Protein AF-A0A1J4XJD0-F1 (afdb_monomer)

Mean predicted aligned error: 12.61 Å

Structure (mmCIF, N/CA/C/O backbone):
data_AF-A0A1J4XJD0-F1
#
_entry.id   AF-A0A1J4XJD0-F1
#
loop_
_atom_site.group_PDB
_atom_site.id
_atom_site.type_symbol
_atom_site.label_atom_id
_atom_site.label_alt_id
_atom_site.label_comp_id
_atom_site.label_asym_id
_atom_site.label_entity_id
_atom_site.label_seq_id
_atom_site.pdbx_PDB_ins_code
_atom_site.Cartn_x
_atom_site.Cartn_y
_atom_site.Cartn_z
_atom_site.occupancy
_atom_site.B_iso_or_equiv
_atom_site.auth_seq_id
_atom_site.auth_comp_id
_atom_site.auth_asym_id
_atom_site.auth_atom_id
_atom_site.pdbx_PDB_model_num
ATOM 1 N N . MET A 1 1 ? -8.592 -2.323 1.076 1.00 85.94 1 MET A N 1
ATOM 2 C CA . MET A 1 1 ? -8.195 -2.347 2.506 1.00 85.94 1 MET A CA 1
ATOM 3 C C . MET A 1 1 ? -7.064 -3.346 2.728 1.00 85.94 1 MET A C 1
ATOM 5 O O . MET A 1 1 ? -6.980 -4.310 1.983 1.00 85.94 1 MET A O 1
ATOM 9 N N . LYS A 1 2 ? -6.177 -3.142 3.712 1.00 86.50 2 LYS A N 1
ATOM 10 C CA . LYS A 1 2 ? -5.148 -4.136 4.066 1.00 86.50 2 LYS A CA 1
ATOM 11 C C . LYS A 1 2 ? -5.603 -5.005 5.237 1.00 86.50 2 LYS A C 1
ATOM 13 O O . LYS A 1 2 ? -5.933 -4.476 6.296 1.00 86.50 2 LYS A O 1
ATOM 18 N N . ILE A 1 3 ? -5.559 -6.321 5.053 1.00 90.06 3 ILE A N 1
ATOM 19 C CA . ILE A 1 3 ? -6.110 -7.291 6.011 1.00 90.06 3 ILE A CA 1
ATOM 20 C C . ILE A 1 3 ? -5.070 -7.676 7.075 1.00 90.06 3 ILE A C 1
ATOM 22 O O . ILE A 1 3 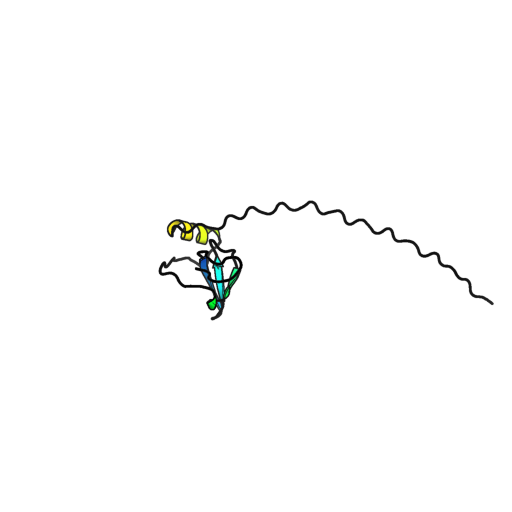? -5.401 -7.817 8.246 1.00 90.06 3 ILE A O 1
ATOM 26 N N . ALA A 1 4 ? -3.792 -7.805 6.693 1.00 83.94 4 ALA A N 1
ATOM 27 C CA . ALA A 1 4 ? -2.765 -8.400 7.554 1.00 83.94 4 ALA A CA 1
ATOM 28 C C . ALA A 1 4 ? -1.538 -7.501 7.816 1.00 83.94 4 ALA A C 1
ATOM 30 O O .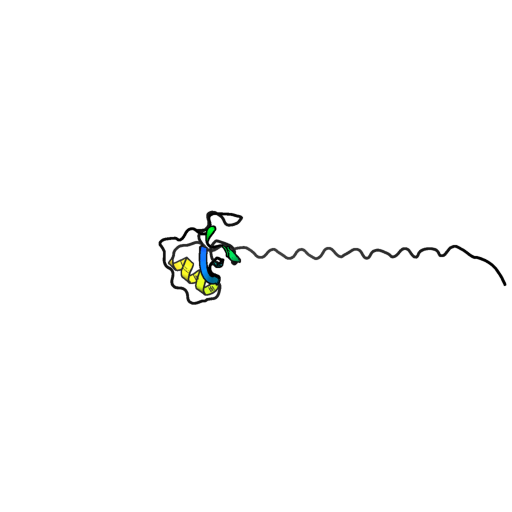 ALA A 1 4 ? -1.062 -6.765 6.942 1.00 83.94 4 ALA A O 1
ATOM 31 N N . GLY A 1 5 ? -0.967 -7.628 9.021 1.00 84.44 5 GLY A N 1
ATOM 32 C CA . GLY A 1 5 ? 0.313 -7.040 9.431 1.00 84.44 5 GLY A CA 1
ATOM 33 C C . GLY A 1 5 ? 0.217 -5.668 10.111 1.00 84.44 5 GLY A C 1
ATOM 34 O O . GL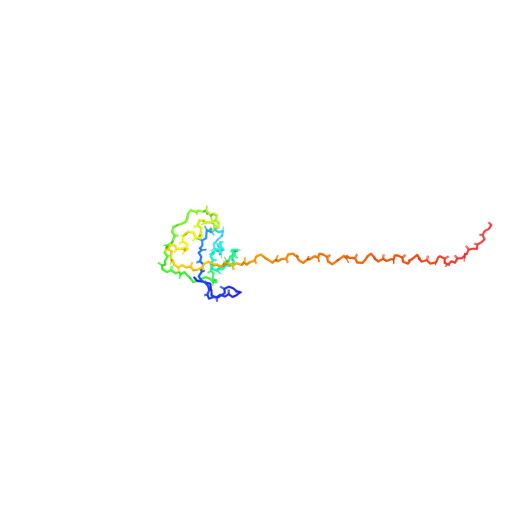Y A 1 5 ? -0.826 -5.257 10.600 1.00 84.44 5 GLY A O 1
ATOM 35 N N . ARG A 1 6 ? 1.338 -4.932 10.137 1.00 84.00 6 ARG A N 1
ATOM 36 C CA . ARG A 1 6 ? 1.481 -3.655 10.873 1.00 84.00 6 ARG A CA 1
ATOM 37 C C . ARG A 1 6 ? 0.476 -2.564 10.487 1.00 84.00 6 ARG A C 1
ATOM 39 O O . ARG A 1 6 ? 0.185 -1.694 11.298 1.00 84.00 6 ARG A O 1
ATOM 46 N N . ASP A 1 7 ? 0.006 -2.587 9.246 1.00 84.81 7 ASP A N 1
ATOM 47 C CA . ASP A 1 7 ? -0.955 -1.613 8.727 1.00 84.81 7 ASP A CA 1
ATOM 48 C C . ASP A 1 7 ? -2.317 -2.271 8.427 1.00 84.81 7 ASP A C 1
ATOM 50 O O . ASP A 1 7 ? -3.041 -1.804 7.550 1.00 84.81 7 ASP A O 1
ATOM 54 N N . ALA A 1 8 ? -2.637 -3.383 9.101 1.00 85.62 8 ALA A N 1
ATOM 55 C CA . ALA A 1 8 ? -3.948 -4.023 9.022 1.00 85.62 8 ALA A CA 1
ATOM 56 C C . ALA A 1 8 ? -5.060 -3.059 9.463 1.00 85.62 8 ALA A C 1
ATOM 58 O O . ALA A 1 8 ? -4.844 -2.190 10.311 1.00 85.62 8 ALA A O 1
ATOM 59 N N . GLY A 1 9 ? -6.243 -3.196 8.868 1.00 85.94 9 GLY A N 1
ATOM 60 C CA . GLY A 1 9 ? -7.394 -2.351 9.186 1.00 85.94 9 GLY A CA 1
ATOM 61 C C . GLY A 1 9 ? -7.380 -0.979 8.506 1.00 85.94 9 GLY A C 1
ATOM 62 O O . GLY A 1 9 ? -8.258 -0.161 8.758 1.00 85.94 9 GLY A O 1
ATOM 63 N N . ARG A 1 10 ? -6.388 -0.693 7.653 1.00 88.12 10 ARG A N 1
ATOM 64 C CA . ARG A 1 10 ? -6.243 0.616 7.005 1.00 88.12 10 ARG A CA 1
ATOM 65 C C . ARG A 1 10 ? -6.583 0.571 5.523 1.00 88.12 10 ARG A C 1
ATOM 67 O O . ARG A 1 10 ? -6.228 -0.367 4.798 1.00 88.12 10 ARG A O 1
ATOM 74 N N . SER A 1 11 ? -7.234 1.634 5.067 1.00 88.31 11 SER A N 1
ATOM 75 C CA . SER A 1 11 ? -7.498 1.881 3.653 1.00 88.31 11 SER A CA 1
ATOM 76 C C . SER A 1 11 ? -6.212 2.289 2.942 1.00 88.31 11 SER A C 1
ATOM 78 O O . SER A 1 11 ? -5.414 3.080 3.441 1.00 88.31 11 SER A O 1
ATOM 80 N N . CYS A 1 12 ? -5.994 1.717 1.771 1.00 87.75 12 CYS A N 1
ATOM 81 C CA . CYS A 1 12 ? -4.836 1.996 0.941 1.00 87.75 12 CYS A CA 1
ATOM 82 C C . CYS A 1 12 ? -5.276 2.061 -0.508 1.00 87.75 12 CYS A C 1
ATOM 84 O O . CYS A 1 12 ? -6.318 1.517 -0.878 1.00 87.75 12 CYS A O 1
ATOM 86 N N . VAL A 1 13 ? -4.462 2.744 -1.292 1.00 88.44 13 VAL A N 1
ATOM 87 C CA . VAL A 1 13 ? -4.654 2.941 -2.716 1.00 88.44 13 VAL A CA 1
ATOM 88 C C . VAL A 1 13 ? -3.456 2.331 -3.432 1.00 88.44 13 VAL A C 1
ATOM 90 O O . VAL A 1 13 ? -2.330 2.382 -2.928 1.00 88.44 13 VAL A O 1
ATOM 93 N N . ILE A 1 14 ? -3.717 1.685 -4.564 1.00 89.06 14 ILE A N 1
ATOM 94 C CA . ILE A 1 14 ? -2.693 1.049 -5.389 1.00 89.06 14 ILE A CA 1
ATOM 95 C C . ILE A 1 14 ? -2.178 2.103 -6.365 1.00 89.06 14 ILE A C 1
ATOM 97 O O . ILE A 1 14 ? -2.956 2.643 -7.140 1.00 89.06 14 ILE A O 1
ATOM 101 N N . THR A 1 15 ? -0.883 2.406 -6.308 1.00 88.25 15 THR A N 1
ATOM 102 C CA . THR A 1 15 ? -0.262 3.411 -7.188 1.00 88.25 15 THR A CA 1
ATOM 103 C C . THR A 1 15 ? 0.304 2.777 -8.449 1.00 88.25 15 THR A C 1
ATOM 105 O O . THR A 1 15 ? 0.216 3.353 -9.523 1.00 88.25 15 THR A O 1
ATOM 108 N N . ARG A 1 16 ? 0.922 1.599 -8.311 1.00 87.31 16 ARG A N 1
ATOM 109 C CA . ARG A 1 16 ? 1.594 0.911 -9.415 1.00 87.31 16 ARG A CA 1
ATOM 110 C C . ARG A 1 16 ? 1.522 -0.597 -9.240 1.00 87.31 16 ARG A C 1
ATOM 112 O O . ARG A 1 16 ? 1.736 -1.106 -8.135 1.00 87.31 16 ARG A O 1
ATOM 119 N N . VAL A 1 17 ? 1.287 -1.301 -10.340 1.00 90.56 17 VAL A N 1
ATOM 120 C CA . VAL A 1 17 ? 1.444 -2.756 -10.427 1.00 90.56 17 VAL A CA 1
ATOM 121 C C . VAL A 1 17 ? 2.910 -3.055 -10.742 1.00 90.56 17 VAL A C 1
ATOM 123 O O . VAL A 1 17 ? 3.471 -2.473 -11.667 1.00 90.56 17 VAL A O 1
ATOM 126 N N . ILE A 1 18 ? 3.557 -3.883 -9.917 1.00 90.50 18 ILE A N 1
ATOM 127 C CA . ILE A 1 18 ? 4.957 -4.280 -10.131 1.00 90.50 18 ILE A CA 1
ATOM 128 C C . ILE A 1 18 ? 4.979 -5.614 -10.873 1.00 90.50 18 ILE A C 1
ATOM 130 O O . ILE A 1 18 ? 5.536 -5.688 -11.958 1.00 90.50 18 ILE A O 1
ATOM 134 N N . ASP A 1 19 ? 4.331 -6.623 -10.285 1.00 93.12 19 ASP A N 1
ATOM 135 C CA . ASP A 1 19 ? 4.257 -7.997 -10.789 1.00 93.12 19 ASP A CA 1
ATOM 136 C C . ASP A 1 19 ? 2.834 -8.546 -10.567 1.00 93.12 19 ASP A C 1
ATOM 138 O O . ASP A 1 19 ? 2.048 -7.952 -9.825 1.00 93.12 19 ASP A O 1
ATOM 142 N N . ASP A 1 20 ? 2.549 -9.752 -11.065 1.00 92.44 20 ASP A N 1
ATOM 143 C CA . ASP A 1 20 ? 1.250 -10.437 -10.909 1.00 92.44 20 ASP A CA 1
ATOM 144 C C . ASP A 1 20 ? 0.804 -10.611 -9.453 1.00 92.44 20 ASP A C 1
ATOM 146 O O . ASP A 1 20 ? -0.382 -10.682 -9.151 1.00 92.44 20 ASP A O 1
ATOM 150 N N . ASN A 1 21 ? 1.765 -10.689 -8.530 1.00 93.38 21 ASN A N 1
ATOM 151 C CA . ASN A 1 21 ? 1.509 -10.906 -7.108 1.00 93.38 21 ASN A CA 1
ATOM 152 C C . ASN A 1 21 ? 1.730 -9.656 -6.255 1.00 93.38 21 ASN A C 1
ATOM 154 O O . ASN A 1 21 ? 1.396 -9.667 -5.066 1.00 93.38 21 ASN A O 1
ATOM 158 N N . PHE A 1 22 ? 2.338 -8.602 -6.805 1.00 93.56 22 PHE A N 1
ATOM 159 C CA . PHE A 1 22 ? 2.854 -7.488 -6.017 1.00 93.56 22 PHE A CA 1
ATOM 160 C C . PHE A 1 22 ? 2.472 -6.129 -6.581 1.00 93.56 22 PHE A C 1
ATOM 162 O O . PHE A 1 22 ? 2.689 -5.815 -7.748 1.00 93.56 22 PHE A O 1
ATOM 169 N N . VAL A 1 23 ? 2.015 -5.272 -5.675 1.00 92.69 23 VAL A N 1
ATOM 170 C CA . VAL A 1 23 ? 1.606 -3.902 -5.971 1.00 92.69 23 VAL A CA 1
ATOM 171 C C . VAL A 1 23 ? 2.261 -2.922 -5.004 1.00 92.69 23 VAL A C 1
ATOM 173 O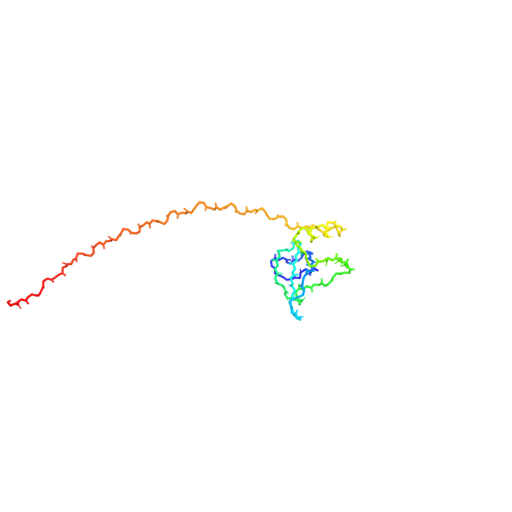 O . VAL A 1 23 ? 2.542 -3.252 -3.846 1.00 92.69 23 VAL A O 1
ATOM 176 N N . THR A 1 24 ? 2.501 -1.701 -5.467 1.00 90.62 24 THR A N 1
ATOM 177 C CA . THR A 1 24 ? 2.900 -0.579 -4.613 1.00 90.62 24 THR A CA 1
ATOM 178 C C . THR A 1 24 ? 1.652 0.061 -4.031 1.00 90.62 24 THR A C 1
ATOM 180 O O . THR A 1 24 ? 0.790 0.534 -4.773 1.00 90.62 24 THR A O 1
ATOM 183 N N . ILE A 1 25 ? 1.565 0.080 -2.702 1.00 89.75 25 ILE A N 1
ATOM 184 C CA . ILE A 1 25 ? 0.465 0.716 -1.970 1.00 89.75 25 ILE A CA 1
ATOM 185 C C . ILE A 1 25 ? 0.918 2.034 -1.349 1.00 89.75 25 ILE A C 1
ATOM 187 O O . ILE A 1 25 ? 2.060 2.130 -0.899 1.00 89.75 25 ILE A O 1
ATOM 191 N N . ALA A 1 26 ? 0.004 2.998 -1.252 1.00 87.38 26 ALA A N 1
ATOM 192 C CA . ALA A 1 26 ? 0.178 4.270 -0.553 1.00 87.38 26 ALA A CA 1
ATOM 193 C C . ALA A 1 26 ? -1.131 4.710 0.146 1.00 87.38 26 ALA A C 1
ATOM 195 O O . ALA A 1 26 ? -2.202 4.144 -0.092 1.00 87.38 26 ALA A O 1
ATOM 196 N N . GLY A 1 27 ? -1.048 5.691 1.057 1.00 85.81 27 GLY A N 1
ATOM 197 C CA . GLY A 1 27 ? -2.206 6.312 1.721 1.00 85.81 27 GLY A CA 1
ATOM 198 C C . GLY A 1 27 ? -2.191 6.249 3.251 1.00 85.81 27 GLY A C 1
ATOM 199 O O . GLY A 1 27 ? -1.300 6.804 3.895 1.00 85.81 27 GLY A O 1
ATOM 200 N N . ALA A 1 28 ? -3.195 5.611 3.867 1.00 85.62 28 ALA A N 1
ATOM 201 C CA . ALA A 1 28 ? -3.241 5.435 5.330 1.00 85.62 28 ALA A CA 1
ATOM 202 C C . ALA A 1 28 ? -2.245 4.364 5.826 1.00 85.62 28 ALA A C 1
ATOM 204 O O . ALA A 1 28 ? -1.881 4.287 7.007 1.00 85.62 28 ALA A O 1
ATOM 205 N N . THR A 1 29 ? -1.797 3.509 4.911 1.00 86.88 29 THR A N 1
ATOM 206 C CA . THR A 1 29 ? -0.685 2.583 5.109 1.00 86.88 29 THR A CA 1
ATOM 207 C C . THR A 1 29 ? 0.624 3.247 4.706 1.00 86.88 29 THR A C 1
ATOM 209 O O . THR A 1 29 ? 0.650 4.091 3.815 1.00 86.88 29 THR A O 1
ATOM 212 N N . ARG A 1 30 ? 1.739 2.805 5.291 1.00 84.50 30 ARG A N 1
ATOM 213 C CA . ARG A 1 30 ? 3.066 3.211 4.807 1.00 84.50 30 ARG A CA 1
ATOM 214 C C . ARG A 1 30 ? 3.266 2.792 3.351 1.00 84.50 30 ARG A C 1
ATOM 216 O O . ARG A 1 30 ? 2.933 1.654 3.013 1.00 84.50 30 ARG A O 1
ATOM 223 N N . SER A 1 31 ? 3.867 3.675 2.558 1.00 87.50 31 SER A N 1
ATOM 224 C CA . SER A 1 31 ? 4.229 3.413 1.166 1.00 87.50 31 SER A CA 1
ATOM 225 C C . SER A 1 31 ? 5.190 2.223 1.083 1.00 87.50 31 SER A C 1
ATOM 227 O O . SER A 1 31 ? 6.285 2.269 1.650 1.00 87.50 31 SER A O 1
ATOM 229 N N . LYS A 1 32 ? 4.761 1.116 0.464 1.00 88.06 32 LYS A N 1
ATOM 230 C CA . LYS A 1 32 ? 5.574 -0.108 0.322 1.00 88.06 32 LYS A CA 1
ATOM 231 C C . LYS A 1 32 ? 5.045 -1.042 -0.759 1.00 88.06 32 LYS A C 1
ATOM 233 O O . LYS A 1 32 ? 3.874 -0.993 -1.124 1.00 88.06 32 LYS A O 1
ATOM 238 N N . ARG A 1 33 ? 5.891 -1.985 -1.169 1.00 92.06 33 ARG A N 1
ATOM 239 C CA . ARG A 1 33 ? 5.481 -3.171 -1.924 1.00 92.06 33 ARG A CA 1
ATOM 240 C C . ARG A 1 33 ? 4.651 -4.099 -1.030 1.00 92.06 33 ARG A C 1
ATOM 242 O O . ARG A 1 33 ? 5.062 -4.437 0.083 1.00 92.06 33 ARG A O 1
ATOM 249 N N . CYS A 1 34 ? 3.478 -4.503 -1.499 1.00 91.62 34 CYS A N 1
ATOM 250 C CA . CYS A 1 34 ? 2.570 -5.413 -0.811 1.00 91.62 34 CYS A CA 1
ATOM 251 C C . CYS A 1 34 ? 2.140 -6.540 -1.748 1.00 91.62 34 CYS A C 1
ATOM 253 O O . CYS A 1 34 ? 1.981 -6.326 -2.944 1.00 91.62 34 CYS A O 1
ATOM 255 N N . ASN A 1 35 ? 1.935 -7.732 -1.188 1.00 93.50 35 ASN A N 1
ATOM 256 C CA . ASN A 1 35 ? 1.305 -8.824 -1.917 1.00 93.50 35 ASN A CA 1
ATOM 257 C C . ASN A 1 35 ? -0.208 -8.565 -2.038 1.00 93.50 35 ASN A C 1
ATOM 259 O O . ASN A 1 35 ? -0.828 -8.119 -1.063 1.00 93.50 35 ASN A O 1
ATOM 263 N N . ILE A 1 36 ? -0.783 -8.858 -3.205 1.00 91.62 36 ILE A N 1
ATOM 264 C CA . ILE A 1 36 ? -2.216 -8.704 -3.504 1.00 91.62 36 ILE A CA 1
ATOM 265 C C . ILE A 1 36 ? -3.076 -9.564 -2.568 1.00 91.62 36 ILE A C 1
ATOM 267 O O . ILE A 1 36 ? -4.121 -9.111 -2.120 1.00 91.62 36 ILE A O 1
ATOM 271 N N . ARG A 1 37 ? -2.595 -10.742 -2.143 1.00 91.44 37 ARG A N 1
ATOM 272 C CA . ARG A 1 37 ? -3.315 -11.646 -1.216 1.00 91.44 37 ARG A CA 1
ATOM 273 C C . ARG A 1 37 ? -3.574 -11.048 0.173 1.00 91.44 37 ARG A C 1
ATOM 275 O O . ARG A 1 37 ? -4.341 -11.605 0.947 1.00 91.44 37 ARG A O 1
ATOM 282 N N . HIS A 1 38 ? -2.911 -9.946 0.526 1.00 90.00 38 HIS A N 1
ATOM 283 C CA . HIS A 1 38 ? -3.124 -9.238 1.796 1.00 90.00 38 HIS A CA 1
ATOM 284 C C . HIS A 1 38 ? -4.023 -8.007 1.658 1.00 90.00 38 HIS A C 1
ATOM 286 O O . HIS A 1 38 ? -4.188 -7.259 2.630 1.00 90.00 38 HIS A O 1
ATOM 292 N N . LEU A 1 39 ? -4.536 -7.763 0.455 1.00 89.94 39 LEU A N 1
ATOM 293 C CA . LEU A 1 39 ? -5.395 -6.643 0.132 1.00 89.94 39 LEU A CA 1
ATOM 294 C C . LEU A 1 39 ? -6.798 -7.160 -0.170 1.00 89.94 39 LEU A C 1
ATOM 296 O O . LEU A 1 39 ? -6.980 -8.141 -0.878 1.00 89.94 39 LEU A O 1
ATOM 300 N N . GLU A 1 40 ? -7.781 -6.452 0.357 1.00 89.19 40 GLU A N 1
ATOM 301 C CA . GLU A 1 40 ? -9.182 -6.592 -0.003 1.00 89.19 40 GLU A CA 1
ATOM 302 C C . GLU A 1 40 ? -9.542 -5.438 -0.946 1.00 89.19 40 GLU A C 1
ATOM 304 O O . GLU A 1 40 ? -9.431 -4.272 -0.537 1.00 89.19 40 GLU A O 1
ATOM 309 N N . PRO A 1 41 ? -9.910 -5.703 -2.208 1.00 87.81 41 PRO A N 1
ATOM 310 C CA . PRO A 1 41 ? -10.368 -4.665 -3.123 1.00 87.81 41 PRO A CA 1
ATOM 311 C C . PRO A 1 41 ? -11.592 -3.942 -2.555 1.00 87.81 41 PRO A C 1
ATOM 313 O O . PRO A 1 41 ? -12.399 -4.515 -1.832 1.00 87.81 41 PRO A O 1
ATOM 316 N N . THR A 1 42 ? -11.733 -2.657 -2.852 1.00 86.94 42 THR A N 1
ATOM 317 C CA . THR A 1 42 ? -12.863 -1.844 -2.381 1.00 86.94 42 THR A CA 1
ATOM 318 C C . THR A 1 42 ? -13.605 -1.307 -3.600 1.00 86.94 42 THR A C 1
ATOM 320 O O . THR A 1 42 ? -12.975 -1.039 -4.614 1.00 86.94 42 THR A O 1
ATOM 323 N N . ALA A 1 43 ? -14.923 -1.110 -3.512 1.00 85.56 43 ALA A N 1
ATOM 324 C CA . ALA A 1 43 ? -15.753 -0.665 -4.643 1.00 85.56 43 ALA A CA 1
ATOM 325 C C . ALA A 1 43 ? -15.470 0.775 -5.132 1.00 85.56 43 ALA A C 1
ATOM 327 O O . ALA A 1 43 ? -16.087 1.244 -6.082 1.00 85.56 43 ALA A O 1
ATOM 328 N N . LYS A 1 44 ? -14.557 1.500 -4.475 1.00 83.44 44 LYS A N 1
ATOM 329 C CA . LYS A 1 44 ? -14.166 2.860 -4.852 1.00 83.44 44 LYS A CA 1
ATOM 330 C C . LYS A 1 44 ? -13.030 2.795 -5.868 1.00 83.44 44 LYS A C 1
ATOM 332 O O . LYS A 1 44 ? -11.922 2.392 -5.518 1.00 83.44 44 LYS A O 1
ATOM 337 N N . ILE A 1 45 ? -13.307 3.234 -7.088 1.00 81.50 45 ILE A N 1
ATOM 338 C CA . ILE A 1 45 ? -12.297 3.435 -8.126 1.00 81.50 45 ILE A CA 1
ATOM 339 C C . ILE A 1 45 ? -11.779 4.863 -7.988 1.00 81.50 45 ILE A C 1
ATOM 341 O O . ILE A 1 45 ? -12.558 5.807 -7.855 1.00 81.50 45 ILE A O 1
ATOM 345 N N . VAL A 1 46 ? -10.461 5.008 -7.955 1.00 79.81 46 VAL A N 1
ATOM 346 C CA . VAL A 1 46 ? -9.790 6.302 -7.890 1.00 79.81 46 VAL A CA 1
ATOM 347 C C . VAL A 1 46 ? -8.812 6.332 -9.050 1.00 79.81 46 VAL A C 1
ATOM 349 O O . VAL A 1 46 ? -7.869 5.544 -9.059 1.00 79.81 46 VAL A O 1
ATOM 352 N N . ASP A 1 47 ? -9.051 7.218 -10.012 1.00 77.38 47 ASP A N 1
ATOM 353 C CA . ASP A 1 47 ? -8.129 7.422 -11.124 1.00 77.38 47 ASP A CA 1
ATOM 354 C C . ASP A 1 47 ? -6.941 8.257 -10.661 1.00 77.38 47 ASP A C 1
ATOM 356 O O . ASP A 1 47 ? -7.082 9.363 -10.130 1.00 77.38 47 ASP A O 1
ATOM 360 N N . ILE A 1 48 ? -5.753 7.697 -10.850 1.00 78.50 48 ILE A N 1
ATOM 361 C CA . ILE A 1 48 ? -4.482 8.297 -10.466 1.00 78.50 48 ILE A CA 1
ATOM 362 C C . ILE A 1 48 ? -3.526 8.035 -11.611 1.00 78.50 48 ILE A C 1
ATOM 364 O O . ILE A 1 48 ? -3.339 6.890 -12.021 1.00 78.50 48 ILE A O 1
ATOM 368 N N . ASN A 1 49 ? -2.894 9.094 -12.098 1.00 73.06 49 ASN A N 1
ATOM 369 C CA . ASN A 1 49 ? -1.716 8.937 -12.937 1.00 73.06 49 ASN A CA 1
ATOM 370 C C . ASN A 1 49 ? -0.578 8.417 -12.049 1.00 73.06 49 ASN A C 1
ATOM 372 O O . ASN A 1 49 ? -0.533 8.778 -10.871 1.00 73.06 49 ASN A O 1
ATOM 376 N N . GLU A 1 50 ? 0.307 7.560 -12.577 1.00 66.56 50 GLU A N 1
ATOM 377 C CA . GLU A 1 50 ? 1.478 7.051 -11.844 1.00 66.56 50 GLU A CA 1
ATOM 378 C C . GLU A 1 50 ? 2.251 8.232 -11.248 1.00 66.56 50 GLU A C 1
ATOM 380 O O . GLU A 1 50 ? 2.939 8.970 -11.950 1.00 66.56 50 GLU A O 1
ATOM 385 N N . GLY A 1 51 ? 2.054 8.470 -9.956 1.00 66.50 51 GLY A N 1
ATOM 386 C CA . GLY A 1 51 ? 2.169 9.826 -9.447 1.00 66.50 51 GLY A CA 1
ATOM 387 C C . GLY A 1 51 ? 2.610 9.872 -8.006 1.00 66.50 51 GLY A C 1
ATOM 388 O O . GLY A 1 51 ? 2.337 8.977 -7.204 1.00 66.50 51 GLY A O 1
ATOM 389 N N . SER A 1 52 ? 3.350 10.936 -7.730 1.00 70.50 52 SER A N 1
ATOM 390 C CA . SER A 1 52 ? 4.013 11.264 -6.478 1.00 70.50 52 SER A CA 1
ATOM 391 C C . SER A 1 52 ? 3.082 11.180 -5.258 1.00 70.50 52 SER A C 1
ATOM 393 O O . SER A 1 52 ? 1.857 11.193 -5.372 1.00 70.50 52 SER A O 1
ATOM 395 N N . GLU A 1 53 ? 3.644 11.152 -4.043 1.00 74.12 53 GLU A N 1
ATOM 396 C CA . GLU A 1 53 ? 2.829 11.142 -2.812 1.00 74.12 53 GLU A CA 1
ATOM 397 C C . GLU A 1 53 ? 1.834 12.318 -2.727 1.00 74.12 53 GLU A C 1
ATOM 399 O O . GLU A 1 53 ? 0.811 12.195 -2.052 1.00 74.12 53 GLU A O 1
ATOM 404 N N . ALA A 1 54 ? 2.101 13.434 -3.417 1.00 79.12 54 ALA A N 1
ATOM 405 C CA . ALA A 1 54 ? 1.202 14.583 -3.482 1.00 79.12 54 ALA A CA 1
ATOM 406 C C . ALA A 1 54 ? -0.092 14.270 -4.254 1.00 79.12 54 ALA A C 1
ATOM 408 O O . ALA A 1 54 ? -1.181 14.604 -3.785 1.00 79.12 54 ALA A O 1
ATOM 409 N N . ASP A 1 55 ? 0.016 13.570 -5.383 1.00 81.00 55 ASP A N 1
ATOM 410 C CA . ASP A 1 55 ? -1.128 13.211 -6.228 1.00 81.00 55 ASP A CA 1
ATOM 411 C C . ASP A 1 55 ? -2.025 12.196 -5.517 1.00 81.00 55 ASP A C 1
ATOM 413 O O . ASP A 1 55 ? -3.247 12.345 -5.457 1.00 81.00 55 ASP A O 1
ATOM 417 N N . VAL A 1 56 ? -1.398 11.206 -4.874 1.00 80.19 56 VAL A N 1
ATOM 418 C CA . VAL A 1 56 ? -2.095 10.210 -4.052 1.00 80.19 56 VAL A CA 1
ATOM 419 C C . VAL A 1 56 ? -2.843 10.879 -2.900 1.00 80.19 56 VAL A C 1
ATOM 421 O O . VAL A 1 56 ? -3.964 10.485 -2.582 1.00 80.19 56 VAL A O 1
ATOM 424 N N . ARG A 1 57 ? -2.255 11.908 -2.278 1.00 80.25 57 ARG A N 1
ATOM 425 C CA . ARG A 1 57 ? -2.904 12.661 -1.201 1.00 80.25 57 ARG A CA 1
ATOM 426 C C . ARG A 1 57 ? -4.152 13.390 -1.695 1.00 80.25 57 ARG A C 1
ATOM 428 O O . ARG A 1 57 ? -5.208 13.231 -1.095 1.00 80.25 57 ARG A O 1
ATOM 435 N N . ALA A 1 58 ? -4.052 14.112 -2.810 1.00 81.25 58 ALA A N 1
ATOM 436 C CA . ALA A 1 58 ? -5.193 14.811 -3.396 1.00 81.25 58 ALA A CA 1
ATOM 437 C C . ALA A 1 58 ? -6.323 13.843 -3.791 1.00 81.25 58 ALA A C 1
ATOM 439 O O . ALA A 1 58 ? -7.501 14.125 -3.573 1.00 81.25 58 ALA A O 1
ATOM 440 N N . ALA A 1 59 ? -5.969 12.677 -4.336 1.00 80.56 59 ALA A N 1
ATOM 441 C CA . ALA A 1 59 ? -6.926 11.642 -4.707 1.00 80.56 59 ALA A CA 1
ATOM 442 C C . ALA A 1 59 ? -7.623 11.016 -3.479 1.00 80.56 59 ALA A C 1
ATOM 444 O O . ALA A 1 59 ? -8.835 10.795 -3.486 1.00 80.56 59 ALA A O 1
ATOM 445 N N . LEU A 1 60 ? -6.877 10.784 -2.395 1.00 80.31 60 LEU A N 1
ATOM 446 C CA . LEU A 1 60 ? -7.413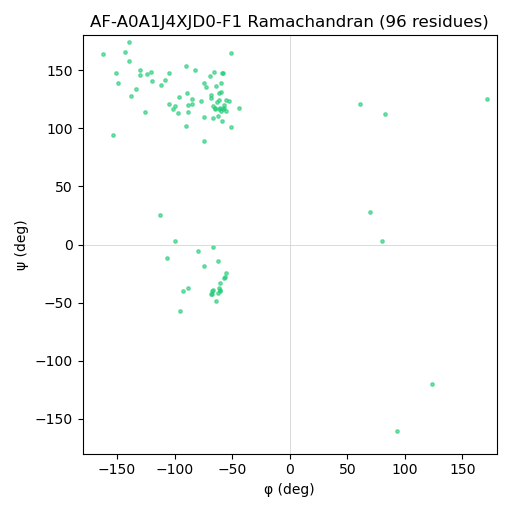 10.288 -1.124 1.00 80.31 60 LEU A CA 1
ATOM 447 C C . LEU A 1 60 ? -8.334 11.297 -0.434 1.00 80.31 60 LEU A C 1
ATOM 449 O O . LEU A 1 60 ? -9.370 10.891 0.094 1.00 80.31 60 LEU A O 1
ATOM 453 N N . ASP A 1 61 ? -7.992 12.586 -0.479 1.00 80.38 61 ASP A N 1
ATOM 454 C CA . ASP A 1 61 ? -8.817 13.657 0.086 1.00 80.38 61 ASP A CA 1
ATOM 455 C C . ASP A 1 61 ? -10.177 13.724 -0.629 1.00 80.38 61 ASP A C 1
ATOM 457 O O . ASP A 1 61 ? -11.216 13.780 0.029 1.00 80.38 61 ASP A O 1
ATOM 461 N N . ARG A 1 62 ? -10.201 13.587 -1.965 1.00 80.31 62 ARG A N 1
ATOM 462 C CA . ARG A 1 62 ? -11.452 13.471 -2.745 1.00 80.31 62 ARG A CA 1
ATOM 463 C C . ARG A 1 62 ? -12.271 12.236 -2.365 1.00 80.31 62 ARG A C 1
ATOM 465 O O . ARG A 1 62 ? -13.496 12.294 -2.334 1.00 80.31 62 ARG A O 1
ATOM 472 N N . ALA A 1 63 ? -11.607 11.120 -2.069 1.00 75.94 63 ALA A N 1
ATOM 473 C CA . ALA A 1 63 ? -12.258 9.874 -1.664 1.00 75.94 63 ALA A CA 1
ATOM 474 C C . ALA A 1 63 ? -12.697 9.851 -0.182 1.00 75.94 63 ALA A C 1
ATOM 476 O O . ALA A 1 63 ? -13.341 8.880 0.249 1.00 75.94 63 ALA A O 1
ATOM 477 N N . GLY A 1 64 ? -12.342 10.887 0.592 1.00 74.44 64 GLY A N 1
ATOM 478 C CA . GLY A 1 64 ? -12.613 11.006 2.024 1.00 74.44 64 GLY A CA 1
ATOM 479 C C . GLY A 1 64 ? -11.807 10.028 2.886 1.00 74.44 64 GLY A C 1
ATOM 480 O O . GLY A 1 64 ? -12.282 9.595 3.934 1.00 74.44 64 GLY A O 1
ATOM 481 N N . ILE A 1 65 ? -10.621 9.611 2.434 1.00 76.94 65 ILE A N 1
ATOM 482 C CA . ILE A 1 65 ? -9.785 8.623 3.126 1.00 76.94 65 ILE A CA 1
ATOM 483 C C . ILE A 1 65 ? -8.603 9.333 3.795 1.00 76.94 65 ILE A C 1
ATOM 485 O O . ILE A 1 65 ? -7.768 9.935 3.129 1.00 76.94 65 ILE A O 1
ATOM 489 N N . ALA A 1 66 ? -8.482 9.210 5.119 1.00 70.44 66 ALA A N 1
ATOM 490 C CA . ALA A 1 66 ? -7.412 9.859 5.876 1.00 70.44 66 ALA A CA 1
ATOM 491 C C . ALA A 1 66 ? -6.021 9.260 5.577 1.00 70.44 66 ALA A C 1
ATOM 493 O O . ALA A 1 66 ? -5.799 8.058 5.734 1.00 70.44 66 ALA A O 1
ATOM 494 N N . MET A 1 67 ? -5.059 10.109 5.204 1.00 71.25 67 MET A N 1
ATOM 495 C CA . MET A 1 67 ? -3.660 9.721 4.977 1.00 71.25 67 MET A CA 1
ATOM 496 C C . MET A 1 67 ? -2.860 9.650 6.291 1.00 71.25 67 MET A C 1
ATOM 498 O O . MET A 1 67 ? -3.111 10.395 7.242 1.00 71.25 67 MET A O 1
ATOM 502 N N . LEU A 1 68 ? -1.843 8.782 6.351 1.00 71.88 68 LEU A N 1
ATOM 503 C CA . LEU A 1 68 ? -0.981 8.662 7.527 1.00 71.88 68 LEU A CA 1
ATOM 504 C C . LEU A 1 68 ? 0.003 9.837 7.629 1.00 71.88 68 LEU A C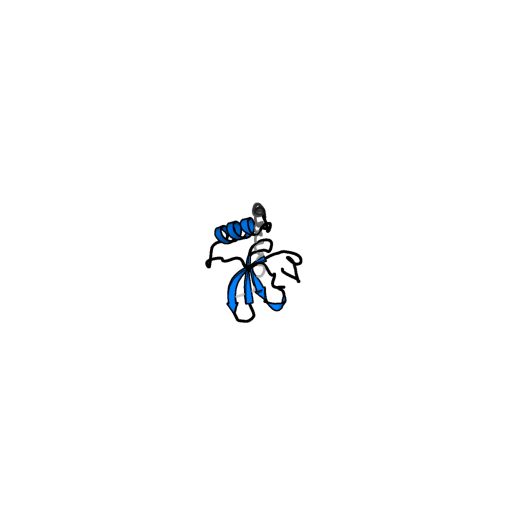 1
ATOM 506 O O . LEU A 1 68 ? 0.983 9.900 6.893 1.00 71.88 68 LEU A O 1
ATOM 510 N N . SER A 1 69 ? -0.186 10.719 8.610 1.00 66.44 69 SER A N 1
ATOM 511 C CA . SER A 1 69 ? 0.807 11.745 8.953 1.00 66.44 69 SER A CA 1
ATOM 512 C C . SER A 1 69 ? 1.776 11.213 10.012 1.00 66.44 69 SER A C 1
ATOM 514 O O . SER A 1 69 ? 1.441 11.118 11.193 1.00 66.44 69 SER A O 1
ATOM 516 N N . THR A 1 70 ? 2.984 10.814 9.601 1.00 65.81 70 THR A N 1
ATOM 517 C CA . THR A 1 70 ? 4.050 10.427 10.542 1.00 65.81 70 THR A CA 1
ATOM 518 C C . THR A 1 70 ? 5.019 11.589 10.724 1.00 65.81 70 THR A C 1
ATOM 520 O O . THR A 1 70 ? 5.679 12.000 9.775 1.00 65.81 70 THR A O 1
ATOM 523 N N . LYS A 1 71 ? 5.155 12.097 11.957 1.00 69.56 71 LYS A N 1
ATOM 524 C CA . LYS A 1 71 ? 6.185 13.096 12.283 1.00 69.56 71 LYS A CA 1
ATOM 525 C C . LYS A 1 71 ? 7.583 12.481 12.093 1.00 69.56 71 LYS A C 1
ATOM 527 O O . LYS A 1 71 ? 7.802 11.350 12.543 1.00 69.56 71 LYS A O 1
ATOM 532 N N . PRO A 1 72 ? 8.545 13.193 11.478 1.00 72.75 72 PRO A N 1
ATOM 533 C CA . PRO A 1 72 ? 9.904 12.687 11.331 1.00 72.75 72 PRO A 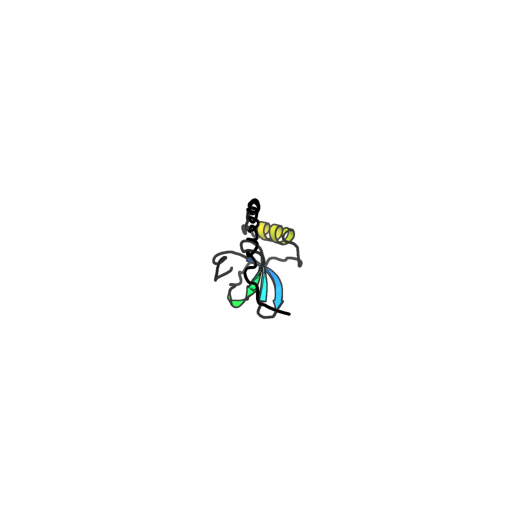CA 1
ATOM 534 C C . PRO A 1 72 ? 10.511 12.421 12.713 1.00 72.75 72 PRO A C 1
ATOM 536 O O . PRO A 1 72 ? 10.437 13.261 13.615 1.00 72.75 72 PRO A O 1
ATOM 539 N N . ARG A 1 73 ? 11.113 11.239 12.905 1.00 68.69 73 ARG A N 1
ATOM 540 C CA . ARG A 1 73 ? 11.840 10.948 14.150 1.00 68.69 73 ARG A CA 1
ATOM 541 C C . ARG A 1 73 ? 13.017 11.916 14.246 1.00 68.69 73 ARG A C 1
ATOM 543 O O . ARG A 1 73 ? 13.866 11.939 13.356 1.00 68.69 73 ARG A O 1
ATOM 550 N N . ARG A 1 74 ? 13.082 12.695 15.332 1.00 76.12 74 ARG A N 1
ATOM 551 C CA . ARG A 1 74 ? 14.255 13.524 15.644 1.00 76.12 74 ARG A CA 1
ATOM 552 C C . ARG A 1 74 ? 15.487 12.617 15.679 1.00 76.12 74 ARG A C 1
ATOM 554 O O . ARG A 1 74 ? 15.488 11.616 16.397 1.00 76.12 74 ARG A O 1
ATOM 561 N N . LYS A 1 75 ? 16.512 12.944 14.884 1.00 67.69 75 LYS A N 1
ATOM 562 C CA . LYS A 1 75 ? 17.790 12.223 14.902 1.00 67.69 75 LYS A CA 1
ATOM 563 C C . LYS A 1 75 ? 18.372 12.356 16.310 1.00 67.69 75 LYS A C 1
ATOM 565 O O . LYS A 1 75 ? 18.625 13.468 16.767 1.00 67.69 75 LYS A O 1
ATOM 570 N N . SER A 1 76 ? 18.541 11.237 17.010 1.00 67.69 76 SER A N 1
ATOM 571 C CA . SER A 1 76 ? 19.254 11.221 18.286 1.00 67.69 76 SER A CA 1
ATOM 572 C C . SER A 1 76 ? 20.685 11.688 18.038 1.00 67.69 76 SER A C 1
ATOM 574 O O . SER A 1 76 ? 21.329 11.171 17.122 1.00 67.69 76 SER A O 1
ATOM 576 N N . GLN A 1 77 ? 21.183 12.639 18.831 1.00 71.88 77 GLN A N 1
ATOM 577 C CA . GLN A 1 77 ? 22.591 13.028 18.772 1.00 71.88 77 GLN A CA 1
ATOM 578 C C . GLN A 1 77 ? 23.450 11.768 18.918 1.00 71.88 77 GLN A C 1
ATOM 580 O O . GLN A 1 77 ? 23.261 10.977 19.845 1.00 71.88 77 GLN A O 1
ATOM 585 N N . VAL A 1 78 ? 24.324 11.533 17.938 1.00 67.94 78 VAL A N 1
ATOM 586 C CA . VAL A 1 78 ? 25.161 10.335 17.854 1.00 67.94 78 VAL A CA 1
ATOM 587 C C . VAL A 1 78 ? 25.943 10.216 19.158 1.00 67.94 78 VAL A C 1
ATOM 589 O O . VAL A 1 78 ? 26.769 11.071 19.473 1.00 67.94 78 VAL A O 1
ATOM 592 N N . ARG A 1 79 ? 25.676 9.163 19.936 1.00 63.16 79 ARG A N 1
ATOM 593 C CA . ARG A 1 79 ? 26.444 8.847 21.142 1.00 63.16 79 ARG A CA 1
ATOM 594 C C . ARG A 1 79 ? 27.893 8.649 20.694 1.00 63.16 79 ARG A C 1
ATOM 596 O O . ARG A 1 79 ? 28.184 7.657 20.028 1.00 63.16 79 ARG A O 1
ATOM 603 N N . ARG A 1 80 ? 28.772 9.621 20.984 1.00 66.25 80 ARG A N 1
ATOM 604 C CA . ARG A 1 80 ? 30.207 9.569 20.650 1.00 66.25 80 ARG A CA 1
ATOM 605 C C . ARG A 1 80 ? 30.729 8.173 20.994 1.00 66.25 80 ARG A C 1
ATOM 607 O O . ARG A 1 80 ? 30.674 7.770 22.158 1.00 66.25 80 ARG A O 1
ATOM 614 N N . LYS A 1 81 ? 31.197 7.419 19.991 1.00 62.94 81 LYS A N 1
ATOM 615 C CA . LYS A 1 81 ? 31.907 6.158 20.237 1.00 62.94 81 LYS A CA 1
ATOM 616 C C . LYS A 1 81 ? 33.098 6.505 21.131 1.00 62.94 81 LYS A C 1
ATOM 618 O O . LYS A 1 81 ? 33.944 7.300 20.731 1.00 62.94 81 LYS A O 1
ATOM 623 N N . ARG A 1 82 ? 33.140 5.957 22.350 1.00 62.41 82 ARG A N 1
ATOM 624 C CA . ARG A 1 82 ? 34.338 6.031 23.196 1.00 62.41 82 ARG A CA 1
ATOM 625 C C . ARG A 1 82 ? 35.474 5.394 22.395 1.00 62.41 82 ARG A C 1
ATOM 627 O O . ARG A 1 82 ? 35.367 4.213 22.062 1.00 62.41 82 ARG A O 1
ATOM 634 N N . LEU A 1 83 ? 36.510 6.161 22.045 1.00 67.25 83 LEU A N 1
ATOM 635 C CA . LEU A 1 83 ? 37.731 5.574 21.495 1.00 67.25 83 LEU A CA 1
ATOM 636 C C . LEU A 1 83 ? 38.244 4.570 22.531 1.00 67.25 83 LEU A C 1
ATOM 638 O O . LEU A 1 83 ? 38.483 4.938 23.682 1.00 67.25 83 LEU A O 1
ATOM 642 N N . ARG A 1 84 ? 38.358 3.295 22.146 1.00 61.97 84 ARG A N 1
ATOM 643 C CA . ARG A 1 84 ? 39.036 2.303 22.980 1.00 61.97 84 ARG A CA 1
ATOM 644 C C . ARG A 1 84 ? 40.497 2.731 23.054 1.00 61.97 84 ARG A C 1
ATOM 646 O O . ARG A 1 84 ? 41.153 2.820 22.020 1.00 61.97 84 ARG A O 1
ATOM 653 N N . LYS A 1 85 ? 40.978 3.045 24.255 1.00 58.66 85 LYS A N 1
ATOM 654 C CA . LYS A 1 85 ? 42.398 3.289 24.490 1.00 58.66 85 LYS A CA 1
ATOM 655 C C . LYS A 1 85 ? 43.111 1.964 24.229 1.00 58.66 85 LYS A C 1
ATOM 657 O O . LYS A 1 85 ? 42.785 0.970 24.868 1.00 58.66 85 LYS A O 1
ATOM 662 N N . SER A 1 86 ? 43.978 1.923 23.224 1.00 60.69 86 SER A N 1
ATOM 663 C CA . SER A 1 86 ? 44.798 0.749 22.948 1.00 60.69 86 SER A CA 1
ATOM 664 C C . SER A 1 86 ? 45.781 0.579 24.100 1.00 60.69 86 SER A C 1
ATOM 666 O O . SER A 1 86 ? 46.696 1.390 24.246 1.00 60.69 86 SER A O 1
ATOM 668 N N . GLU A 1 87 ? 45.580 -0.441 24.928 1.00 57.41 87 GLU A N 1
ATOM 669 C CA . GLU A 1 87 ? 46.613 -0.936 25.833 1.00 57.41 87 GLU A CA 1
ATOM 670 C C . GLU A 1 87 ? 47.768 -1.443 24.966 1.00 57.41 87 GLU A C 1
ATOM 672 O O . GLU A 1 87 ? 47.632 -2.400 24.200 1.00 57.41 87 GLU A O 1
ATOM 677 N N . GLN A 1 88 ? 48.890 -0.729 25.011 1.00 58.69 88 GLN A N 1
ATOM 678 C CA . GLN A 1 88 ? 50.146 -1.206 24.452 1.00 58.69 88 GLN A CA 1
ATOM 679 C C . GLN A 1 88 ? 50.510 -2.481 25.221 1.00 58.69 88 GLN A C 1
ATOM 681 O O . GLN A 1 88 ? 50.691 -2.438 26.436 1.00 58.69 88 GLN A O 1
ATOM 686 N N . ARG A 1 89 ? 50.557 -3.629 24.534 1.00 50.31 89 ARG A N 1
ATOM 687 C CA . ARG A 1 89 ? 51.046 -4.877 25.134 1.00 50.31 89 ARG A CA 1
ATOM 688 C C . ARG A 1 89 ? 52.509 -4.668 25.548 1.00 50.31 89 ARG A C 1
ATOM 690 O O . ARG A 1 89 ? 53.296 -4.309 24.672 1.00 50.31 89 ARG A O 1
ATOM 697 N N . PRO A 1 90 ? 52.895 -4.896 26.815 1.00 51.25 90 PRO A N 1
ATOM 698 C CA . PRO A 1 90 ? 54.301 -4.908 27.184 1.00 51.25 90 PRO A CA 1
ATOM 699 C C . PRO A 1 90 ? 54.958 -6.118 26.509 1.00 51.25 90 PRO A C 1
ATOM 701 O O . PRO A 1 90 ? 54.541 -7.260 26.705 1.00 51.25 90 PRO A O 1
ATOM 704 N N . THR A 1 91 ? 55.941 -5.871 25.647 1.00 55.53 91 THR A N 1
ATOM 705 C CA . THR A 1 91 ? 56.774 -6.916 25.047 1.00 55.53 91 THR A CA 1
ATOM 706 C C . THR A 1 91 ? 57.752 -7.426 26.096 1.00 55.53 91 THR A C 1
ATOM 708 O O . THR A 1 91 ? 58.863 -6.918 26.213 1.00 55.53 91 THR A O 1
ATOM 711 N N . GLU A 1 92 ? 57.349 -8.438 26.856 1.00 54.22 92 GLU A N 1
ATOM 712 C CA . GLU A 1 92 ? 58.297 -9.301 27.551 1.00 54.22 92 GLU A CA 1
ATOM 713 C C . GLU A 1 92 ? 58.532 -10.557 26.716 1.00 54.22 92 GLU A C 1
ATOM 715 O O . GLU A 1 92 ? 57.633 -11.385 26.551 1.00 54.22 92 GLU A O 1
ATOM 720 N N . LYS A 1 93 ? 59.756 -10.702 26.206 1.00 44.31 93 LYS A N 1
ATOM 721 C CA . LYS A 1 93 ? 60.688 -11.767 26.614 1.00 44.31 93 LYS A CA 1
ATOM 722 C C . LYS A 1 93 ? 61.901 -11.772 25.692 1.00 44.31 93 LYS A C 1
ATOM 724 O O . LYS A 1 93 ? 61.776 -11.884 24.477 1.00 44.31 93 LYS A O 1
ATOM 729 N N . GLY A 1 94 ? 63.075 -11.678 26.309 1.00 49.28 94 GLY A N 1
ATOM 730 C CA . GLY A 1 94 ? 64.320 -12.085 25.681 1.00 49.28 94 GLY A CA 1
ATOM 731 C C . GLY A 1 94 ? 64.354 -13.595 25.424 1.00 49.28 94 GLY A C 1
ATOM 732 O O . GLY A 1 94 ? 63.786 -14.380 26.182 1.00 49.28 94 GLY A O 1
ATOM 733 N N . ALA A 1 95 ? 65.052 -13.962 24.354 1.00 43.00 95 ALA A N 1
ATOM 734 C CA . ALA A 1 95 ? 65.694 -15.252 24.107 1.00 43.00 95 ALA A CA 1
ATOM 735 C C . ALA A 1 95 ? 66.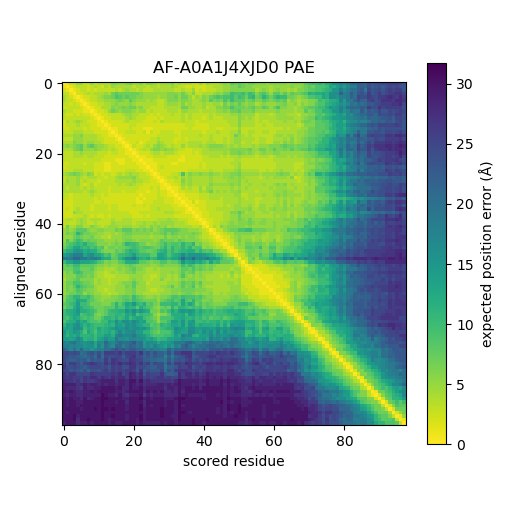869 -14.947 23.141 1.00 43.00 95 ALA A C 1
ATOM 737 O O . ALA A 1 95 ? 66.617 -14.535 22.016 1.00 43.00 95 ALA A O 1
ATOM 738 N N . VAL A 1 96 ? 68.090 -14.727 23.648 1.00 49.66 96 VAL A N 1
ATOM 739 C CA . VAL A 1 96 ? 69.213 -15.693 23.761 1.00 49.66 96 VAL A CA 1
ATOM 740 C C . VAL A 1 96 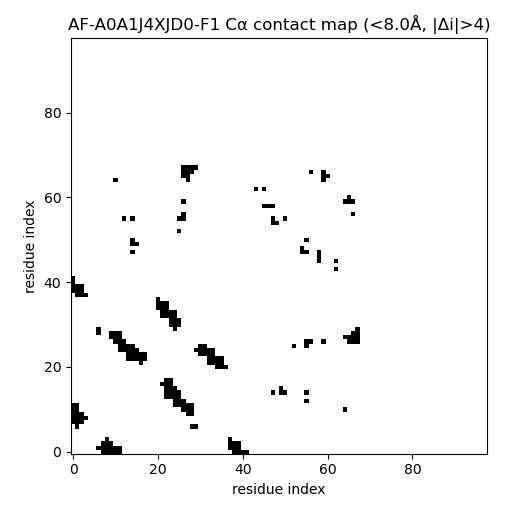? 70.042 -15.846 22.457 1.00 49.66 96 VAL A C 1
ATOM 742 O O . VAL A 1 96 ? 69.565 -16.415 21.485 1.00 49.66 96 VAL A O 1
ATOM 745 N N . ASN A 1 97 ? 71.300 -15.370 22.551 1.00 49.38 97 ASN A N 1
ATOM 746 C CA . ASN A 1 97 ? 72.592 -15.747 21.919 1.00 49.38 97 ASN A CA 1
ATOM 747 C C . ASN A 1 97 ? 72.814 -15.696 20.387 1.00 49.38 97 ASN A C 1
ATOM 749 O O . ASN A 1 97 ? 72.245 -16.493 19.648 1.00 49.38 97 ASN A O 1
ATOM 753 N N . ASN A 1 98 ? 73.795 -14.898 19.932 1.00 49.06 98 ASN A N 1
ATOM 754 C CA . ASN A 1 98 ? 75.212 -15.280 19.727 1.00 49.06 98 ASN A CA 1
ATOM 755 C C . ASN A 1 98 ? 76.074 -14.019 19.546 1.00 49.06 98 ASN A C 1
ATOM 757 O O . ASN A 1 98 ? 75.591 -13.093 18.857 1.00 49.06 98 ASN A O 1
#

Nearest PDB structures (foldseek):
  5xy3-assembly1_E  TM=6.986E-01  e=3.095E-01  Trichomonas vaginalis
  2dnu-assembly1_A  TM=7.372E-01  e=2.643E+00  Homo sapiens
  2jma-assembly1_A  TM=7.245E-01  e=5.063E+00  Gallus gallus
  4rtt-assembly2_B-2  TM=4.356E-01  e=7.477E+00  Homo sapiens

Foldseek 3Di:
DFCDDPQHPADWDFLADDDPQWTFIFFQDPTDIDGCVRDDDDPDDFDFDSDDNVRVVVSCVVVVGHGDDDDDDDPDDPPPDDPDDDDDPPDDDDDDDD

Solvent-accessible surface area (backbone atoms only — not comparable to full-atom values): 6536 Å² total; per-residue (Å²): 53,27,68,62,69,100,49,38,86,27,56,55,46,79,62,44,81,78,52,101,56,32,31,33,34,33,50,41,26,78,74,40,83,41,55,52,92,43,47,44,89,62,96,74,86,78,91,72,72,86,60,57,76,67,54,54,48,56,52,29,57,76,70,72,46,73,61,61,85,76,79,80,79,77,80,73,78,76,78,76,75,77,78,79,81,79,78,78,78,80,88,81,77,91,80,84,90,133

Radius of gyration: 27.04 Å; Cα contacts (8 Å, |Δi|>4): 115; chains: 1; bounding box: 91×31×40 Å

Sequence (98 aa):
MKIAGRDAGRSCVITRVIDDNFVTIAGATRSKRCNIRHLEPTAKIVDINEGSEADVRAALDRAGIAMLSTKPRRKSQVRRKRLRKSEQRPTEKGAVNN

Secondary structure (DSSP, 8-state):
-B-SSTTTTB-EEEEEEEETTEEEEEESS-SEEEEGGGB---S------S--HHHHHHHHHHTT-----PPPPPPPP---PPPPP--PPP--------

pLDDT: mean 76.9, std 13.31, range [43.0, 93.56]